Protein AF-A0A967X080-F1 (afdb_monomer)

Sequence (88 aa):
AELHAKEAPERVRELEAWGALFDRTADGKILQRNFGGHAYPRLAHVGDRTGLEMIRTLQDHGIHQGIDVHMECTVTALLKDGDRIAGA

Mean predicted aligned error: 3.38 Å

Solvent-accessible surface area (backbone atoms only — not comparable to full-atom values): 5541 Å² total; per-residue (Å²): 110,67,66,60,65,69,45,47,66,55,54,53,51,48,44,41,74,61,62,34,75,56,36,61,40,99,87,70,45,79,30,52,40,74,58,90,94,47,94,60,61,72,44,73,35,32,89,94,45,41,69,58,45,53,51,51,31,51,50,57,52,42,61,74,68,72,60,88,78,77,79,98,68,80,78,86,56,74,38,66,57,88,96,40,80,73,51,97

Structure (mmCIF, N/CA/C/O backbone):
data_AF-A0A967X080-F1
#
_entry.id   AF-A0A967X080-F1
#
loop_
_atom_site.group_PDB
_atom_site.id
_atom_site.type_symbol
_atom_site.label_atom_id
_atom_site.label_alt_id
_atom_site.label_comp_id
_atom_site.label_asym_id
_atom_site.label_entity_id
_atom_site.label_seq_id
_atom_site.pdbx_PDB_ins_code
_atom_site.Cartn_x
_atom_site.Cartn_y
_atom_site.Cartn_z
_atom_site.occupancy
_atom_site.B_iso_or_equiv
_atom_site.auth_seq_id
_atom_site.auth_comp_id
_atom_site.auth_asym_id
_atom_site.auth_atom_id
_atom_site.pdbx_PDB_model_num
ATOM 1 N N . ALA A 1 1 ? 8.880 -6.560 12.200 1.00 78.06 1 ALA A N 1
ATOM 2 C CA . ALA A 1 1 ? 9.375 -6.338 10.822 1.00 78.06 1 ALA A CA 1
ATOM 3 C C . ALA A 1 1 ? 9.340 -7.607 9.968 1.00 78.06 1 A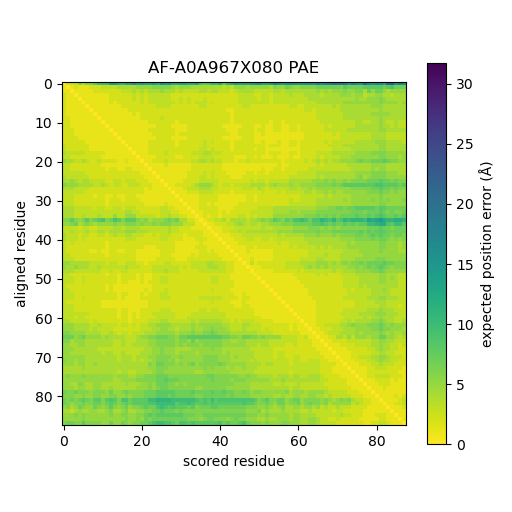LA A C 1
ATOM 5 O O . ALA A 1 1 ? 9.081 -7.498 8.779 1.00 78.06 1 ALA A O 1
ATOM 6 N N . GLU A 1 2 ? 9.571 -8.792 10.543 1.00 96.19 2 GLU A N 1
ATOM 7 C CA . GLU A 1 2 ? 9.595 -10.054 9.790 1.00 96.19 2 GLU A CA 1
ATOM 8 C C . GLU A 1 2 ? 8.300 -10.344 9.013 1.00 96.19 2 GLU A C 1
ATOM 10 O O . GLU A 1 2 ? 8.378 -10.566 7.810 1.00 96.19 2 GLU A O 1
ATOM 15 N N . LEU A 1 3 ? 7.128 -10.282 9.663 1.00 97.44 3 LEU A N 1
ATOM 16 C CA . LEU A 1 3 ? 5.835 -10.511 8.995 1.00 97.44 3 LEU A CA 1
ATOM 17 C C . LEU A 1 3 ? 5.631 -9.553 7.819 1.00 97.44 3 LEU A C 1
ATOM 19 O O . LEU A 1 3 ? 5.430 -9.991 6.695 1.00 97.44 3 LEU A O 1
ATOM 23 N N . HIS A 1 4 ? 5.816 -8.252 8.056 1.00 96.62 4 HIS A N 1
ATOM 24 C CA . HIS A 1 4 ? 5.740 -7.233 7.009 1.00 96.62 4 HIS A CA 1
ATOM 25 C C . HIS A 1 4 ? 6.660 -7.545 5.815 1.00 96.62 4 HIS A C 1
ATOM 27 O O . HIS A 1 4 ? 6.225 -7.477 4.672 1.00 96.62 4 HIS A O 1
ATOM 33 N N . ALA A 1 5 ? 7.917 -7.929 6.064 1.00 95.94 5 ALA A N 1
ATOM 34 C CA . ALA A 1 5 ? 8.863 -8.258 4.999 1.00 95.94 5 ALA A CA 1
ATOM 35 C C . ALA A 1 5 ? 8.488 -9.542 4.237 1.00 95.94 5 ALA A C 1
ATOM 37 O O . ALA A 1 5 ? 8.703 -9.611 3.029 1.00 95.94 5 ALA A O 1
ATOM 38 N N . LYS A 1 6 ? 7.936 -10.547 4.930 1.00 97.50 6 LYS A N 1
ATOM 39 C CA . LYS A 1 6 ? 7.476 -11.806 4.326 1.00 97.50 6 LYS A CA 1
ATOM 40 C C . LYS A 1 6 ? 6.212 -11.619 3.485 1.00 97.50 6 LYS A C 1
ATOM 42 O O . LYS A 1 6 ? 6.096 -12.243 2.437 1.00 97.50 6 LYS A O 1
ATOM 47 N N . GLU A 1 7 ? 5.294 -10.761 3.920 1.00 98.19 7 GLU A N 1
ATOM 48 C CA . GLU A 1 7 ? 3.996 -10.549 3.267 1.00 98.19 7 GLU A CA 1
ATOM 49 C C . GLU A 1 7 ? 4.034 -9.489 2.158 1.00 98.19 7 GLU A C 1
ATOM 51 O O . GLU A 1 7 ? 3.237 -9.560 1.224 1.00 98.19 7 GLU A O 1
ATOM 56 N N . ALA A 1 8 ? 4.960 -8.524 2.214 1.00 97.75 8 ALA A N 1
ATOM 57 C CA . ALA A 1 8 ? 5.030 -7.430 1.242 1.00 97.75 8 ALA A CA 1
ATOM 58 C C . ALA A 1 8 ? 5.055 -7.883 -0.235 1.00 97.75 8 ALA A C 1
ATOM 60 O O . ALA A 1 8 ? 4.332 -7.282 -1.030 1.00 97.75 8 ALA A O 1
ATOM 61 N N . PRO A 1 9 ? 5.804 -8.933 -0.640 1.00 97.31 9 PRO A N 1
ATOM 62 C CA . PRO A 1 9 ? 5.781 -9.400 -2.026 1.00 97.31 9 PRO A CA 1
ATOM 63 C C . PRO A 1 9 ? 4.397 -9.867 -2.492 1.00 97.31 9 PRO A C 1
ATOM 65 O O . PRO A 1 9 ? 4.022 -9.593 -3.629 1.00 97.31 9 PRO A O 1
ATOM 68 N N . GLU A 1 10 ? 3.638 -10.544 -1.624 1.00 98.31 10 GLU A N 1
ATOM 69 C CA . GLU A 1 10 ? 2.269 -10.973 -1.936 1.00 98.31 10 GLU A CA 1
ATOM 70 C C . GLU A 1 10 ? 1.320 -9.779 -2.011 1.00 98.31 10 GLU A C 1
ATOM 72 O O . GLU A 1 10 ? 0.539 -9.684 -2.950 1.00 98.31 10 GLU A O 1
ATOM 77 N N . ARG A 1 11 ? 1.439 -8.809 -1.097 1.00 98.00 11 ARG A N 1
ATOM 78 C CA . 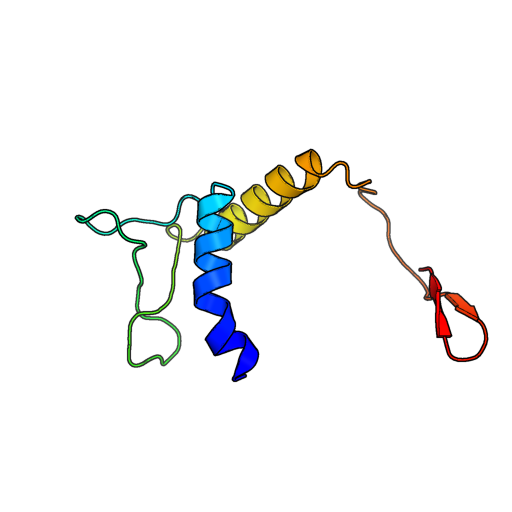ARG A 1 11 ? 0.615 -7.587 -1.126 1.00 98.00 11 ARG A CA 1
ATOM 79 C C . ARG A 1 11 ? 0.842 -6.757 -2.396 1.00 98.00 11 ARG A C 1
ATOM 81 O O . ARG A 1 11 ? -0.100 -6.188 -2.932 1.00 98.00 11 ARG A O 1
ATOM 88 N N . VAL A 1 12 ? 2.072 -6.711 -2.918 1.00 98.19 12 VAL A N 1
ATOM 89 C CA . VAL A 1 12 ? 2.365 -6.047 -4.204 1.00 98.19 12 VAL A CA 1
ATOM 90 C C . VAL A 1 12 ? 1.724 -6.796 -5.377 1.00 98.19 12 VAL A C 1
ATOM 92 O O . VAL A 1 12 ? 1.131 -6.158 -6.244 1.00 98.19 12 VAL A O 1
ATOM 95 N N . ARG A 1 13 ? 1.803 -8.135 -5.398 1.00 98.19 13 ARG A N 1
ATOM 96 C CA . ARG A 1 13 ? 1.137 -8.963 -6.422 1.00 98.19 13 ARG A CA 1
ATOM 97 C C . ARG A 1 13 ? -0.386 -8.856 -6.364 1.00 98.19 13 ARG A C 1
AT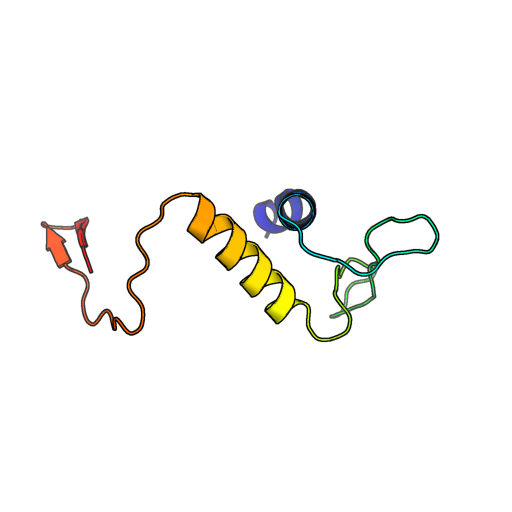OM 99 O O . ARG A 1 13 ? -1.038 -8.846 -7.398 1.00 98.19 13 ARG A O 1
ATOM 106 N N . GLU A 1 14 ? -0.947 -8.759 -5.168 1.00 98.44 14 GLU A N 1
ATOM 107 C CA . GLU A 1 14 ? -2.381 -8.582 -4.942 1.00 98.44 14 GLU A CA 1
ATOM 108 C C . GLU A 1 14 ? -2.873 -7.239 -5.491 1.00 98.44 14 GLU A C 1
ATOM 110 O O . GLU A 1 14 ? -3.855 -7.206 -6.224 1.00 98.44 14 GLU A O 1
ATOM 115 N N . LEU A 1 15 ? -2.138 -6.149 -5.239 1.00 98.38 15 LEU A N 1
ATOM 116 C CA . LEU A 1 15 ? -2.439 -4.845 -5.838 1.00 98.38 15 LEU A CA 1
ATOM 117 C C . LEU A 1 15 ? -2.397 -4.897 -7.370 1.00 98.38 15 LEU A C 1
ATOM 119 O O . LEU A 1 15 ? -3.287 -4.360 -8.022 1.00 98.38 15 LEU A O 1
ATOM 123 N N . GLU A 1 16 ? -1.397 -5.561 -7.953 1.00 97.75 16 GLU A N 1
ATOM 124 C CA . GLU A 1 16 ? -1.328 -5.778 -9.404 1.00 97.75 16 GLU A CA 1
ATOM 125 C C . GLU A 1 16 ? -2.531 -6.587 -9.918 1.00 97.75 16 GLU A C 1
ATOM 127 O O . GLU A 1 16 ? -3.130 -6.219 -10.927 1.00 97.75 16 GLU A O 1
ATOM 132 N N . ALA A 1 17 ? -2.930 -7.646 -9.206 1.00 97.62 17 ALA A N 1
ATOM 133 C CA . ALA A 1 17 ? -4.099 -8.456 -9.547 1.00 97.62 17 ALA A CA 1
ATOM 134 C C . ALA A 1 17 ? -5.421 -7.672 -9.445 1.00 97.62 17 ALA A C 1
ATOM 136 O O . ALA A 1 17 ? -6.362 -7.963 -10.180 1.00 97.62 17 ALA A O 1
ATOM 137 N N . TRP A 1 18 ? -5.489 -6.668 -8.568 1.00 98.00 18 TRP A N 1
ATOM 138 C CA . TRP A 1 18 ? -6.611 -5.729 -8.472 1.00 98.00 18 TRP A CA 1
ATOM 139 C C . TRP A 1 18 ? -6.559 -4.593 -9.497 1.00 98.00 18 TRP A C 1
ATOM 141 O O . TRP A 1 18 ? -7.513 -3.828 -9.587 1.00 98.00 18 TRP A O 1
ATOM 151 N N . GLY A 1 19 ? -5.490 -4.498 -10.292 1.00 96.88 19 GLY A N 1
ATOM 152 C CA . GLY A 1 19 ? -5.391 -3.563 -11.411 1.00 96.88 19 GLY A CA 1
ATOM 153 C C . GLY A 1 19 ? -4.323 -2.480 -11.273 1.00 96.88 19 GLY A C 1
ATOM 154 O O . GLY A 1 19 ? -4.215 -1.659 -12.180 1.00 96.88 19 GLY A O 1
ATOM 155 N N . ALA A 1 20 ? -3.511 -2.478 -10.208 1.00 98.00 20 ALA A N 1
ATOM 156 C CA . ALA A 1 20 ? -2.427 -1.507 -10.063 1.00 98.00 20 ALA A CA 1
ATOM 157 C C . ALA A 1 20 ? -1.395 -1.644 -11.195 1.00 98.00 20 ALA A C 1
ATOM 159 O O . ALA A 1 20 ? -0.788 -2.701 -11.408 1.00 98.00 20 ALA A O 1
ATOM 160 N N . LEU A 1 21 ? -1.134 -0.540 -11.888 1.00 96.44 21 LEU A N 1
ATOM 161 C CA . LEU A 1 21 ? -0.259 -0.478 -13.055 1.00 96.44 21 LEU A CA 1
ATOM 162 C C . LEU A 1 21 ? 1.181 -0.131 -12.667 1.00 96.44 21 LEU A C 1
ATOM 164 O O . LEU A 1 21 ? 1.696 0.931 -13.018 1.00 96.44 21 LEU A O 1
ATOM 168 N N . PHE A 1 22 ? 1.852 -1.039 -11.952 1.00 98.44 22 PHE A N 1
ATOM 169 C CA . PHE A 1 22 ? 3.277 -0.878 -11.658 1.00 98.44 22 PHE A CA 1
ATOM 170 C C . PHE A 1 22 ? 4.125 -0.758 -12.930 1.00 98.44 22 PHE A C 1
ATOM 172 O O . PHE A 1 22 ? 3.890 -1.470 -13.915 1.00 98.44 22 PHE A O 1
ATOM 179 N N . ASP A 1 23 ? 5.139 0.115 -12.877 1.00 98.25 23 ASP A N 1
ATOM 180 C CA . ASP A 1 23 ? 6.108 0.287 -13.957 1.00 98.25 23 ASP A CA 1
ATOM 181 C C . ASP A 1 23 ? 6.767 -1.054 -14.283 1.00 98.25 23 ASP A C 1
ATOM 183 O O . ASP A 1 23 ? 6.941 -1.913 -13.413 1.00 98.25 23 ASP A O 1
ATOM 187 N N . ARG A 1 24 ? 7.136 -1.247 -15.551 1.00 98.12 24 ARG A N 1
ATOM 188 C CA . ARG A 1 24 ? 7.596 -2.541 -16.057 1.00 98.12 24 ARG A CA 1
ATOM 189 C C . ARG A 1 24 ? 9.053 -2.522 -16.467 1.00 98.12 24 ARG A C 1
ATOM 191 O O . ARG A 1 24 ? 9.556 -1.551 -17.029 1.00 98.12 24 ARG A O 1
ATOM 198 N N . THR A 1 25 ? 9.727 -3.632 -16.214 1.00 98.00 25 THR A N 1
ATOM 199 C CA . THR A 1 25 ? 10.966 -3.968 -16.911 1.00 98.00 25 THR A CA 1
ATOM 200 C C . THR A 1 25 ? 10.661 -4.316 -18.372 1.00 98.00 25 THR A C 1
ATOM 202 O O . THR A 1 25 ? 9.518 -4.594 -18.738 1.00 98.00 25 THR A O 1
ATOM 205 N N . ALA A 1 26 ? 11.691 -4.357 -19.222 1.00 97.81 26 ALA A N 1
ATOM 206 C CA . ALA A 1 26 ? 11.534 -4.743 -20.628 1.00 97.81 26 ALA A CA 1
ATOM 207 C C . ALA A 1 26 ? 10.985 -6.176 -20.811 1.00 97.81 26 ALA A C 1
ATOM 209 O O . ALA A 1 26 ? 10.345 -6.458 -21.818 1.00 97.81 26 ALA A O 1
ATOM 210 N N . ASP A 1 27 ? 11.202 -7.067 -19.836 1.00 97.44 27 ASP A N 1
ATOM 211 C CA . ASP A 1 27 ? 10.657 -8.431 -19.804 1.00 97.44 27 ASP A CA 1
ATOM 212 C C . ASP A 1 27 ? 9.293 -8.535 -19.087 1.00 97.44 27 ASP A C 1
ATOM 214 O O . ASP A 1 27 ? 8.834 -9.636 -18.792 1.00 97.44 27 ASP A O 1
ATOM 218 N N . GLY A 1 28 ? 8.631 -7.405 -18.805 1.00 96.38 28 GLY A N 1
ATOM 219 C CA . GLY A 1 28 ? 7.247 -7.353 -18.316 1.00 96.38 28 GLY A CA 1
ATOM 220 C C . GLY A 1 28 ? 7.056 -7.569 -16.809 1.00 96.38 28 GLY A C 1
ATOM 221 O O . GLY A 1 28 ? 5.923 -7.557 -16.322 1.00 96.38 28 GLY A O 1
ATOM 222 N N . LYS A 1 29 ? 8.136 -7.730 -16.039 1.00 96.69 29 LYS A N 1
ATOM 223 C CA . LYS A 1 29 ? 8.070 -7.818 -14.572 1.00 96.69 29 LYS A CA 1
ATOM 224 C C . LYS A 1 29 ? 7.854 -6.439 -13.955 1.00 96.69 29 LYS A C 1
ATOM 226 O O . LYS A 1 29 ? 8.113 -5.418 -14.585 1.00 96.69 29 LYS A O 1
ATOM 231 N N . ILE A 1 30 ? 7.430 -6.412 -12.693 1.00 98.06 30 ILE A N 1
ATOM 232 C CA . ILE A 1 30 ? 7.371 -5.177 -11.905 1.00 98.06 30 ILE A CA 1
ATOM 233 C C . ILE A 1 30 ? 8.785 -4.595 -11.758 1.00 98.06 30 ILE A C 1
ATOM 235 O O . ILE A 1 30 ? 9.691 -5.240 -11.216 1.00 98.06 30 ILE A O 1
ATOM 239 N N . LEU A 1 31 ? 8.958 -3.361 -12.225 1.00 98.00 31 LEU A N 1
ATOM 240 C CA . LEU A 1 31 ? 10.185 -2.589 -12.116 1.00 98.00 31 LEU A CA 1
ATOM 241 C C . LEU A 1 31 ? 10.418 -2.168 -10.666 1.00 98.00 31 LEU A C 1
ATOM 243 O O . LEU A 1 31 ? 9.561 -1.577 -10.006 1.00 98.00 31 LEU A O 1
ATOM 247 N N . GLN A 1 32 ? 11.628 -2.435 -10.183 1.00 97.88 32 GLN A N 1
ATOM 248 C CA . GLN A 1 32 ? 12.057 -2.087 -8.835 1.00 97.88 32 GLN A CA 1
ATOM 249 C C . GLN A 1 32 ? 13.284 -1.183 -8.895 1.00 97.88 32 GLN A C 1
ATOM 251 O O . GLN A 1 32 ? 14.208 -1.437 -9.667 1.00 97.88 32 GLN A O 1
ATOM 256 N N . ARG A 1 33 ? 13.310 -0.137 -8.063 1.00 96.12 33 ARG A N 1
ATOM 257 C CA . ARG A 1 33 ? 14.452 0.789 -7.964 1.00 96.12 33 ARG A CA 1
ATOM 258 C C . ARG A 1 33 ? 15.071 0.809 -6.569 1.00 96.12 33 ARG A C 1
ATOM 260 O O . ARG A 1 33 ? 14.479 0.334 -5.597 1.00 96.12 33 ARG A O 1
ATOM 267 N N . ASN A 1 34 ? 16.278 1.361 -6.483 1.00 96.50 34 ASN A N 1
ATOM 268 C CA . ASN A 1 34 ? 16.946 1.616 -5.211 1.00 96.50 34 ASN A CA 1
ATOM 269 C C . ASN A 1 34 ? 16.247 2.753 -4.463 1.00 96.50 34 ASN A C 1
ATOM 271 O O . ASN A 1 34 ? 15.868 3.762 -5.057 1.00 96.50 34 ASN A O 1
ATOM 275 N N . PHE A 1 35 ? 16.088 2.587 -3.152 1.00 95.00 35 PHE A N 1
ATOM 276 C CA . PHE A 1 35 ? 15.517 3.598 -2.270 1.00 95.00 35 PHE A CA 1
ATOM 277 C C . PHE A 1 35 ? 15.974 3.352 -0.830 1.00 95.00 35 PHE A C 1
ATOM 279 O O . PHE A 1 35 ? 16.219 2.206 -0.458 1.00 95.00 35 PHE A O 1
ATOM 286 N N . GLY A 1 36 ? 16.095 4.419 -0.035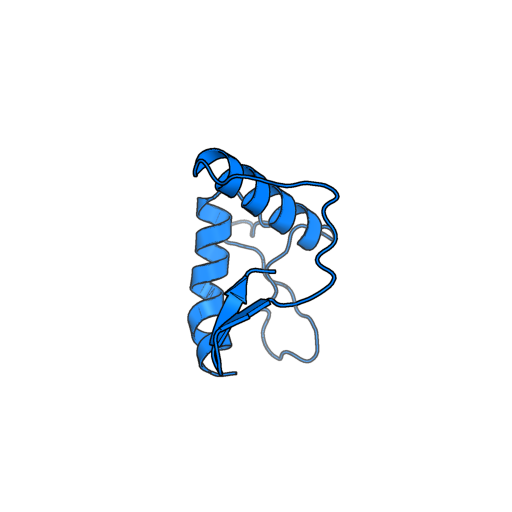 1.00 89.38 36 GLY A N 1
ATOM 287 C CA . GLY A 1 36 ? 16.229 4.358 1.428 1.00 89.38 36 GLY A CA 1
ATOM 288 C C . GLY A 1 36 ? 17.220 3.327 1.986 1.00 89.38 36 GLY A C 1
ATOM 289 O O . GLY A 1 36 ? 16.806 2.392 2.660 1.00 89.38 36 GLY A O 1
ATOM 290 N N . GLY A 1 37 ? 18.523 3.473 1.723 1.00 94.00 37 GLY A N 1
ATOM 291 C CA . GLY A 1 37 ? 19.570 2.657 2.367 1.00 94.00 37 GLY A CA 1
ATOM 292 C C . GLY A 1 37 ? 19.532 1.148 2.071 1.00 94.00 37 GLY A C 1
ATOM 293 O O . GLY A 1 37 ? 20.285 0.385 2.674 1.00 94.00 37 GLY A O 1
ATOM 294 N N . HIS A 1 38 ? 18.672 0.686 1.160 1.00 95.31 38 HIS A N 1
ATOM 295 C CA . HIS A 1 38 ? 18.615 -0.717 0.771 1.00 95.31 38 HIS A CA 1
ATOM 296 C C . HIS A 1 38 ? 19.760 -1.086 -0.176 1.00 95.31 38 HIS A C 1
ATOM 298 O O . HIS A 1 38 ? 19.961 -0.443 -1.200 1.00 95.31 38 HIS A O 1
ATOM 304 N N . ALA A 1 39 ? 20.449 -2.187 0.136 1.00 96.00 39 ALA A N 1
ATOM 305 C CA . ALA A 1 39 ? 21.501 -2.742 -0.717 1.00 96.00 39 ALA A CA 1
ATOM 306 C C . ALA A 1 39 ? 20.983 -3.322 -2.049 1.00 96.00 39 ALA A C 1
ATOM 308 O O . ALA A 1 39 ? 21.729 -3.372 -3.020 1.00 96.00 39 ALA A O 1
ATOM 309 N N . TYR A 1 40 ? 19.717 -3.753 -2.098 1.00 95.88 40 TYR A N 1
ATOM 310 C CA . TYR A 1 40 ? 19.095 -4.359 -3.279 1.00 95.88 40 TYR A CA 1
ATOM 311 C C . TYR A 1 40 ? 17.831 -3.588 -3.688 1.00 95.88 40 TYR A C 1
ATOM 313 O O . TYR A 1 40 ? 17.056 -3.224 -2.787 1.00 95.88 40 TYR A O 1
ATOM 321 N N . PRO A 1 41 ? 17.586 -3.387 -5.003 1.00 96.31 41 PRO A N 1
ATOM 322 C CA . PRO A 1 41 ? 16.376 -2.741 -5.500 1.00 96.31 41 PRO A CA 1
ATOM 323 C C . PRO A 1 41 ? 15.149 -3.551 -5.097 1.00 96.31 41 PRO A C 1
ATOM 325 O O . PRO A 1 41 ? 15.027 -4.719 -5.459 1.00 96.31 41 PRO A O 1
ATOM 328 N N . ARG A 1 42 ? 14.252 -2.928 -4.331 1.00 96.62 42 ARG A N 1
ATOM 329 C CA . ARG A 1 42 ? 13.021 -3.574 -3.849 1.00 96.62 42 ARG A CA 1
ATOM 330 C C 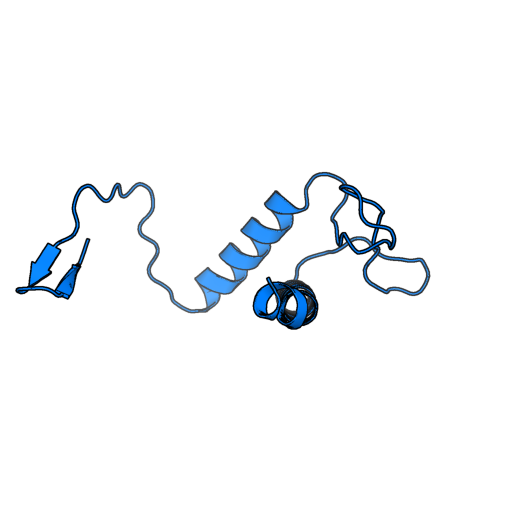. ARG A 1 42 ? 11.794 -2.660 -3.821 1.00 96.62 42 ARG A C 1
ATOM 332 O O . ARG A 1 42 ? 10.768 -3.011 -3.248 1.00 96.62 42 ARG A O 1
ATOM 339 N N . LEU A 1 43 ? 11.917 -1.456 -4.384 1.00 97.00 43 LEU A N 1
ATOM 340 C CA . LEU A 1 43 ? 10.843 -0.467 -4.420 1.00 97.00 43 LEU A CA 1
ATOM 341 C C . LEU A 1 43 ? 10.036 -0.607 -5.719 1.00 97.00 43 LEU A C 1
ATOM 343 O O . LEU A 1 43 ? 10.448 -0.066 -6.749 1.00 97.00 43 LEU A O 1
ATOM 347 N N . ALA A 1 44 ? 8.897 -1.301 -5.664 1.00 97.94 44 ALA A N 1
ATOM 348 C CA . ALA A 1 44 ? 7.881 -1.256 -6.720 1.00 97.94 44 ALA A CA 1
ATOM 349 C C . ALA A 1 44 ? 7.264 0.152 -6.797 1.00 97.94 44 ALA A C 1
ATOM 351 O O . ALA A 1 44 ? 7.035 0.788 -5.764 1.00 97.94 44 ALA A O 1
ATOM 352 N N . HIS A 1 45 ? 7.043 0.671 -8.005 1.00 98.06 45 HIS A N 1
ATOM 353 C CA . HIS A 1 45 ? 6.603 2.055 -8.185 1.00 98.06 45 HIS A CA 1
ATOM 354 C C . HIS A 1 45 ? 5.813 2.284 -9.475 1.00 98.06 45 HIS A C 1
ATOM 356 O O . HIS A 1 45 ? 5.838 1.455 -10.381 1.00 98.06 45 HIS A O 1
ATOM 362 N N . VAL A 1 46 ? 5.127 3.430 -9.516 1.00 97.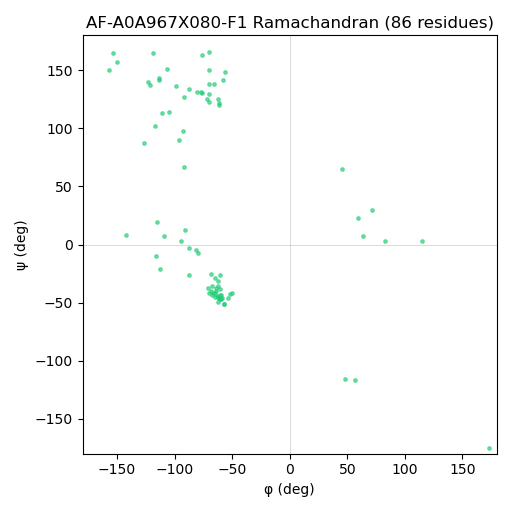88 46 VAL A N 1
ATOM 363 C CA . VAL A 1 46 ? 4.505 4.019 -10.713 1.00 97.88 46 VAL A CA 1
ATOM 364 C C . VAL A 1 46 ? 5.024 5.447 -10.834 1.00 97.88 46 VAL A C 1
ATOM 366 O O . VAL A 1 46 ? 4.454 6.371 -10.247 1.00 97.88 46 VAL A O 1
ATOM 369 N N . GLY A 1 47 ? 6.167 5.630 -11.494 1.00 95.62 47 GLY A N 1
ATOM 370 C CA . GLY A 1 47 ? 6.891 6.900 -11.520 1.00 95.62 47 GLY A CA 1
ATOM 371 C C . GLY A 1 47 ? 7.063 7.507 -10.118 1.00 95.62 47 GLY A C 1
ATOM 372 O O . GLY A 1 47 ? 7.736 6.948 -9.245 1.00 95.62 47 GLY A O 1
ATOM 373 N N . ASP A 1 48 ? 6.448 8.668 -9.906 1.00 95.69 48 ASP A N 1
ATOM 374 C CA . ASP A 1 48 ? 6.367 9.423 -8.649 1.00 95.69 48 ASP A CA 1
ATOM 375 C C . ASP A 1 48 ? 4.961 9.413 -8.009 1.00 95.69 48 ASP A C 1
ATOM 377 O O . ASP A 1 48 ? 4.727 10.076 -7.000 1.00 95.69 48 ASP A O 1
ATOM 381 N N . ARG A 1 49 ? 4.024 8.627 -8.555 1.00 97.12 49 ARG A N 1
ATOM 382 C CA . ARG A 1 49 ? 2.602 8.602 -8.168 1.00 97.12 49 ARG A CA 1
ATOM 383 C C . ARG A 1 49 ? 2.154 7.277 -7.554 1.00 97.12 49 ARG A C 1
ATOM 385 O O . ARG A 1 49 ? 0.956 7.025 -7.478 1.00 97.12 49 ARG A O 1
ATOM 392 N N . THR A 1 50 ? 3.080 6.451 -7.064 1.00 97.94 50 THR A N 1
ATOM 393 C CA . THR A 1 50 ? 2.772 5.130 -6.482 1.00 97.94 50 THR A CA 1
ATOM 394 C C . THR A 1 50 ? 1.653 5.187 -5.436 1.00 97.94 50 THR A C 1
ATOM 396 O O . THR A 1 50 ? 0.760 4.350 -5.452 1.00 97.94 50 THR A O 1
ATOM 399 N N . GLY A 1 51 ? 1.649 6.202 -4.563 1.00 97.88 51 GLY A N 1
ATOM 400 C CA . GLY A 1 51 ? 0.593 6.357 -3.556 1.00 97.88 51 GLY A CA 1
ATOM 401 C C . GLY A 1 51 ? -0.795 6.604 -4.157 1.00 97.88 51 GLY A C 1
ATOM 402 O O . GLY A 1 51 ? -1.772 6.022 -3.696 1.00 97.88 51 GLY A O 1
ATOM 403 N N . LEU A 1 52 ? -0.884 7.419 -5.214 1.00 98.19 52 LEU A N 1
ATOM 404 C CA . LEU A 1 52 ? -2.145 7.677 -5.915 1.00 98.19 52 LEU A CA 1
ATOM 405 C C . LEU A 1 52 ? -2.656 6.416 -6.619 1.00 98.19 52 LEU A C 1
ATOM 407 O O . LEU A 1 52 ? -3.850 6.135 -6.561 1.00 98.19 52 LEU A O 1
ATOM 411 N N . GLU A 1 53 ? -1.760 5.661 -7.254 1.00 98.19 53 GLU A N 1
ATOM 412 C CA . GLU A 1 53 ? -2.111 4.395 -7.900 1.00 98.19 53 GLU A CA 1
ATOM 413 C C . GLU A 1 53 ? -2.679 3.391 -6.893 1.00 98.19 53 GLU A C 1
ATOM 415 O O . GLU A 1 53 ? -3.741 2.808 -7.116 1.00 98.19 53 GLU A O 1
ATOM 420 N N . MET A 1 54 ? -2.013 3.241 -5.745 1.00 98.25 54 MET A N 1
ATOM 421 C CA . MET A 1 54 ? -2.466 2.349 -4.679 1.00 98.25 54 MET A CA 1
ATOM 422 C C . MET A 1 54 ? -3.842 2.756 -4.14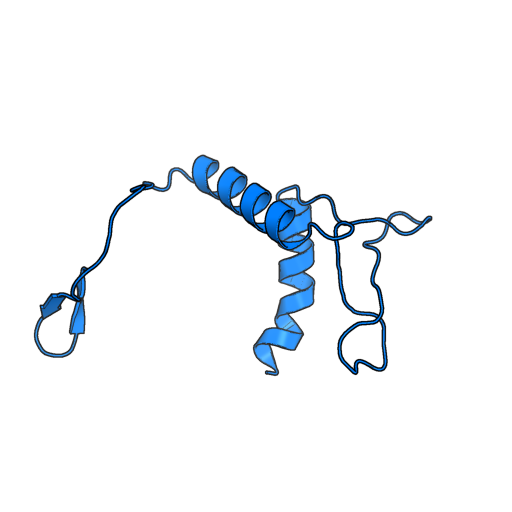3 1.00 98.25 54 MET A C 1
ATOM 424 O O . MET A 1 54 ? -4.713 1.902 -4.005 1.00 98.25 54 MET A O 1
ATOM 428 N N . ILE A 1 55 ? -4.060 4.049 -3.870 1.00 97.94 55 ILE A N 1
ATOM 429 C CA . ILE A 1 55 ? -5.352 4.544 -3.367 1.00 97.94 55 ILE A CA 1
ATOM 430 C C . ILE A 1 55 ? -6.467 4.276 -4.379 1.00 97.94 55 ILE A C 1
ATOM 432 O O . ILE A 1 55 ? -7.514 3.770 -3.989 1.00 97.94 55 ILE A O 1
ATOM 436 N N . ARG A 1 56 ? -6.244 4.561 -5.667 1.00 97.50 56 ARG A N 1
ATOM 437 C CA . ARG A 1 56 ? -7.241 4.312 -6.719 1.00 97.50 56 ARG A CA 1
ATOM 438 C C . ARG A 1 56 ? -7.574 2.832 -6.854 1.00 97.50 56 ARG A C 1
ATOM 440 O O . ARG A 1 56 ? -8.748 2.493 -6.892 1.00 97.50 56 ARG A O 1
ATOM 447 N N . THR A 1 57 ? -6.555 1.974 -6.863 1.00 98.12 57 THR A N 1
ATOM 448 C CA . THR A 1 57 ? -6.730 0.516 -6.956 1.00 98.12 57 THR A CA 1
ATOM 449 C C . THR A 1 57 ? -7.554 -0.014 -5.783 1.00 98.12 57 THR A C 1
ATOM 451 O O . THR A 1 57 ? -8.504 -0.765 -5.974 1.00 98.12 57 THR A O 1
ATOM 454 N N . LEU A 1 58 ? -7.225 0.403 -4.556 1.00 97.56 58 LEU A N 1
ATOM 455 C CA . LEU A 1 58 ? -7.935 -0.037 -3.354 1.00 97.56 58 LEU A CA 1
ATOM 456 C C . LEU A 1 58 ? -9.368 0.498 -3.293 1.00 97.56 58 LEU A C 1
ATOM 458 O O . LEU A 1 58 ? -10.271 -0.232 -2.894 1.00 97.56 58 LEU A O 1
ATOM 462 N N . GLN A 1 59 ? -9.580 1.759 -3.680 1.00 96.38 59 GLN A N 1
ATOM 463 C CA . GLN A 1 59 ? -10.914 2.356 -3.742 1.00 96.38 59 GLN A CA 1
ATOM 464 C C . GLN A 1 59 ? -11.791 1.626 -4.757 1.00 96.38 59 GLN A C 1
ATOM 466 O O . GLN A 1 59 ? -12.899 1.229 -4.406 1.00 96.38 59 GLN A O 1
ATOM 471 N N . ASP A 1 60 ? -11.285 1.407 -5.972 1.00 95.62 60 ASP A N 1
ATOM 472 C CA . ASP A 1 60 ? -12.019 0.699 -7.020 1.00 95.62 60 ASP A CA 1
ATOM 473 C C . ASP A 1 60 ? -12.314 -0.749 -6.611 1.00 95.62 60 ASP A C 1
ATOM 475 O O . ASP A 1 60 ? -13.452 -1.202 -6.697 1.00 95.62 60 ASP A O 1
ATOM 479 N N . HIS A 1 61 ? -11.338 -1.464 -6.047 1.00 96.56 61 HIS A N 1
ATOM 480 C CA . HIS A 1 61 ? -11.585 -2.805 -5.524 1.00 96.56 61 HIS A CA 1
ATOM 481 C C . HIS A 1 61 ? -12.664 -2.803 -4.425 1.00 96.56 61 HIS A C 1
ATOM 483 O O . HIS A 1 61 ? -13.585 -3.619 -4.463 1.00 96.56 61 HIS A O 1
ATOM 489 N N . GLY A 1 62 ? -12.583 -1.865 -3.474 1.00 95.19 62 GLY A N 1
ATOM 490 C CA . GLY A 1 62 ? -13.482 -1.768 -2.323 1.00 95.19 62 GLY A CA 1
ATOM 491 C C . GLY A 1 62 ? -14.938 -1.461 -2.680 1.00 95.19 62 GLY A C 1
ATOM 492 O O . GLY A 1 62 ? -15.836 -2.098 -2.127 1.00 95.19 62 GLY A O 1
ATOM 493 N N . ILE A 1 63 ? -15.198 -0.554 -3.632 1.00 93.94 63 ILE A N 1
ATOM 494 C CA . ILE A 1 63 ? -16.578 -0.254 -4.067 1.00 93.94 63 ILE A CA 1
ATOM 495 C C . ILE A 1 63 ? -17.262 -1.487 -4.675 1.00 93.94 63 ILE A C 1
ATOM 497 O O . ILE A 1 63 ? -18.464 -1.677 -4.500 1.00 93.94 63 ILE A O 1
ATOM 501 N N . HIS A 1 64 ? -16.496 -2.373 -5.320 1.00 94.56 64 HIS A N 1
ATOM 502 C CA . HIS A 1 64 ? -17.010 -3.612 -5.904 1.00 94.56 64 HIS A CA 1
ATOM 503 C C . HIS A 1 64 ? -17.208 -4.738 -4.875 1.00 94.56 64 HIS A C 1
ATOM 505 O O . HIS A 1 64 ? -17.784 -5.770 -5.215 1.00 94.56 64 HIS A O 1
ATOM 511 N N . GLN A 1 65 ? -16.779 -4.554 -3.620 1.00 96.12 65 GLN A N 1
ATOM 512 C CA . GLN A 1 65 ? -17.054 -5.489 -2.520 1.00 96.12 65 GLN A CA 1
ATOM 513 C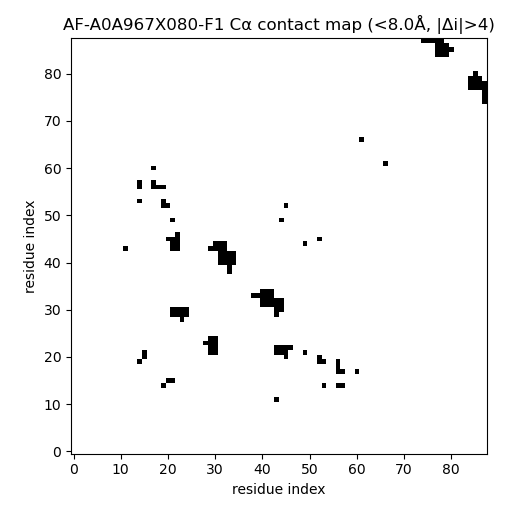 C . GLN A 1 65 ? -18.385 -5.203 -1.801 1.00 96.12 65 GLN A C 1
ATOM 515 O O . GLN A 1 65 ? -18.754 -5.946 -0.896 1.00 96.12 65 GLN A O 1
ATOM 520 N N . GLY A 1 66 ? -19.108 -4.138 -2.174 1.00 92.75 66 GLY A N 1
ATOM 521 C CA . GLY A 1 66 ? -20.355 -3.750 -1.503 1.00 92.75 66 GLY A CA 1
ATOM 522 C C . GLY A 1 66 ? -20.142 -3.174 -0.099 1.00 92.75 66 GLY A C 1
ATOM 523 O O . GLY A 1 66 ? -20.994 -3.345 0.767 1.00 92.75 66 GLY A O 1
ATOM 524 N N . ILE A 1 67 ? -18.992 -2.534 0.139 1.00 95.44 67 ILE A N 1
ATOM 525 C CA . ILE A 1 67 ? -18.675 -1.862 1.405 1.00 95.44 67 ILE A CA 1
ATOM 526 C C . ILE A 1 67 ? -19.425 -0.527 1.475 1.00 95.44 67 ILE A C 1
ATOM 528 O O . ILE A 1 67 ? -19.327 0.286 0.555 1.00 95.44 67 ILE A O 1
ATOM 532 N N . ASP A 1 68 ? -20.108 -0.269 2.592 1.00 94.56 68 ASP A N 1
ATOM 533 C CA . ASP A 1 68 ? -20.702 1.040 2.870 1.00 94.56 68 ASP A CA 1
ATOM 534 C C . ASP A 1 68 ? -19.606 2.078 3.156 1.00 94.56 68 ASP A C 1
ATOM 536 O O . ASP A 1 68 ? -18.792 1.924 4.071 1.00 94.56 68 ASP A O 1
ATOM 540 N N . VAL A 1 69 ? -19.580 3.158 2.371 1.00 94.25 69 VAL A N 1
ATOM 541 C CA . VAL A 1 69 ? -18.585 4.231 2.499 1.00 94.25 69 VAL A CA 1
ATOM 542 C C . VAL A 1 69 ? -19.248 5.505 3.019 1.00 94.25 69 VAL A C 1
ATOM 544 O O . VAL A 1 69 ? -20.020 6.157 2.318 1.00 94.25 69 VAL A O 1
ATOM 547 N N . HIS A 1 70 ? -18.889 5.899 4.241 1.00 95.44 70 HIS A N 1
ATOM 548 C CA . HIS A 1 70 ? -19.324 7.151 4.863 1.00 95.44 70 HIS A CA 1
ATOM 549 C C . HIS A 1 70 ? -18.265 8.242 4.662 1.00 95.44 70 HIS A C 1
ATOM 551 O O . HIS A 1 70 ? -17.342 8.396 5.463 1.00 95.44 70 HIS A O 1
ATOM 557 N N . MET A 1 71 ? -18.386 8.993 3.568 1.00 95.81 71 MET A N 1
ATOM 558 C CA . MET A 1 71 ? -17.496 10.123 3.282 1.00 95.81 71 MET A CA 1
ATOM 559 C C . MET A 1 71 ? -17.754 11.287 4.247 1.00 95.81 71 MET A C 1
ATOM 561 O O . MET A 1 71 ? -18.872 11.476 4.717 1.00 95.81 71 MET A O 1
ATOM 565 N N . GLU A 1 72 ? -16.709 12.070 4.529 1.00 97.50 72 GLU A N 1
ATOM 566 C CA . GLU A 1 72 ? -16.781 13.289 5.359 1.00 97.50 72 GLU A CA 1
ATOM 567 C C . GLU A 1 72 ? -17.294 13.066 6.798 1.00 97.50 72 GLU A C 1
ATOM 569 O O . GLU A 1 72 ? -17.746 13.992 7.470 1.00 97.50 72 GLU A O 1
ATOM 574 N N . CYS A 1 73 ? -17.175 11.842 7.315 1.00 97.31 73 CYS A N 1
ATOM 575 C CA . CYS A 1 73 ? -17.497 11.514 8.698 1.00 97.31 73 CYS A CA 1
ATOM 576 C C . CYS A 1 73 ? -16.255 11.646 9.595 1.00 97.31 73 CYS A C 1
ATOM 578 O O . CYS A 1 73 ? -15.213 11.051 9.318 1.00 97.31 73 CYS A O 1
ATOM 580 N N . THR A 1 74 ? -16.360 12.414 10.685 1.00 98.00 74 THR A N 1
ATOM 581 C CA . THR A 1 74 ? -15.297 12.524 11.696 1.00 98.00 74 THR A CA 1
ATOM 582 C C . THR A 1 74 ? -15.676 11.734 12.941 1.00 98.00 74 THR A C 1
ATOM 584 O O . THR A 1 74 ? -16.601 12.107 13.661 1.00 98.00 74 THR A O 1
ATOM 587 N N . VAL A 1 75 ? -14.920 10.677 13.225 1.00 97.31 75 VAL A N 1
ATOM 588 C CA . VAL A 1 75 ? -14.999 9.942 14.493 1.00 97.31 75 VAL A CA 1
ATOM 589 C C . VAL A 1 75 ? -14.391 10.799 15.603 1.00 97.31 75 VAL A C 1
ATOM 591 O O . VAL A 1 75 ? -13.245 11.235 15.495 1.00 97.31 75 VAL A O 1
ATOM 594 N N . THR A 1 76 ? -15.145 11.042 16.677 1.00 98.00 76 THR A N 1
ATOM 595 C CA . THR A 1 76 ? -14.720 11.925 17.786 1.00 98.00 76 THR A CA 1
ATOM 596 C C . THR A 1 76 ? -14.485 11.190 19.101 1.00 98.00 76 THR A C 1
ATOM 598 O O . THR A 1 76 ? -13.758 11.689 19.959 1.00 98.00 76 THR A O 1
ATOM 601 N N . ALA A 1 77 ? -15.065 10.002 19.264 1.00 97.69 77 ALA A N 1
ATOM 602 C CA . ALA A 1 77 ? -14.929 9.191 20.463 1.00 97.69 77 ALA A CA 1
ATOM 603 C C . ALA A 1 77 ? -15.041 7.705 20.119 1.00 97.69 77 ALA A C 1
ATOM 605 O O . ALA A 1 77 ? -15.638 7.338 19.117 1.00 97.69 77 ALA A O 1
ATOM 606 N N . LEU A 1 78 ? -14.493 6.852 20.982 1.00 98.19 78 LEU A N 1
ATOM 607 C CA . LEU A 1 78 ? -14.768 5.418 20.955 1.00 98.19 78 LEU A CA 1
ATOM 608 C C . LEU A 1 78 ? -15.826 5.099 22.008 1.00 98.19 78 LEU A C 1
ATOM 610 O O . LEU A 1 78 ? -15.741 5.570 23.146 1.00 98.19 78 LEU A O 1
ATOM 614 N N . LEU A 1 79 ? -16.796 4.268 21.648 1.00 98.25 79 LEU A N 1
ATOM 615 C CA . LEU A 1 79 ? -17.825 3.791 22.567 1.00 98.25 79 LEU A CA 1
ATOM 616 C C . LEU A 1 79 ? -17.319 2.539 23.284 1.00 98.25 79 LEU A C 1
ATOM 618 O O . LEU A 1 79 ? -16.777 1.634 22.645 1.00 98.25 79 LEU A O 1
ATOM 622 N N . LYS A 1 80 ? -17.501 2.474 24.607 1.00 98.25 80 LYS A N 1
ATOM 623 C CA . LYS A 1 80 ? -17.094 1.326 25.427 1.00 98.25 80 LYS A CA 1
ATOM 624 C C . LYS A 1 80 ? -18.291 0.594 26.025 1.00 98.25 80 LYS A C 1
ATOM 626 O O . LYS A 1 80 ? -19.221 1.232 26.506 1.00 98.25 80 LYS A O 1
ATOM 631 N N . ASP A 1 81 ? -18.189 -0.729 26.071 1.00 98.06 81 ASP A N 1
ATOM 632 C CA . ASP A 1 81 ? -19.002 -1.606 26.916 1.00 98.06 81 ASP A CA 1
ATOM 633 C C . ASP A 1 81 ? -18.063 -2.323 27.898 1.00 98.06 81 ASP A C 1
ATOM 635 O O . ASP A 1 81 ? -17.271 -3.195 27.519 1.00 98.06 81 ASP A O 1
ATOM 639 N N . GLY A 1 82 ? -18.044 -1.846 29.146 1.00 96.44 82 GLY A N 1
ATOM 640 C CA . GLY A 1 82 ? -17.025 -2.205 30.133 1.00 96.44 82 GLY A CA 1
ATOM 641 C C . GLY A 1 82 ? -15.607 -1.897 29.634 1.00 96.44 82 GLY A C 1
ATOM 642 O O . GLY A 1 82 ? -15.252 -0.743 29.374 1.00 96.44 82 GLY A O 1
ATOM 643 N N . ASP A 1 83 ? -14.795 -2.943 29.477 1.00 97.19 83 ASP A N 1
ATOM 644 C CA . ASP A 1 83 ? -13.410 -2.852 28.998 1.00 97.19 83 ASP A CA 1
ATOM 645 C C . ASP A 1 83 ? -13.250 -3.060 27.484 1.00 97.19 83 ASP A C 1
ATOM 647 O O . ASP A 1 83 ? -12.130 -3.030 26.973 1.00 97.19 83 ASP A O 1
ATOM 651 N N . ARG A 1 84 ? -14.349 -3.230 26.737 1.00 97.75 84 ARG A N 1
ATOM 652 C CA . ARG A 1 84 ? -14.324 -3.474 25.286 1.00 97.75 84 ARG A CA 1
ATOM 653 C C . ARG A 1 84 ? -14.767 -2.250 24.493 1.00 97.75 84 ARG A C 1
ATOM 655 O O . ARG A 1 84 ? -15.589 -1.472 24.963 1.00 97.75 84 ARG A O 1
ATOM 662 N N . ILE A 1 85 ? -14.248 -2.112 23.272 1.00 98.12 85 ILE A N 1
ATOM 663 C CA . ILE A 1 85 ? -14.749 -1.144 22.286 1.00 98.12 85 ILE A CA 1
ATOM 664 C C . ILE A 1 85 ? -15.989 -1.728 21.603 1.00 98.12 85 ILE A C 1
ATOM 666 O O . ILE A 1 85 ? -15.955 -2.874 21.152 1.00 98.12 85 ILE A O 1
ATOM 670 N N . ALA A 1 86 ? -17.056 -0.937 21.531 1.00 97.69 86 ALA A N 1
ATOM 671 C CA . ALA A 1 86 ? -18.340 -1.302 20.934 1.00 97.69 86 ALA A CA 1
ATOM 672 C C . ALA A 1 86 ? -18.704 -0.454 19.700 1.00 97.69 86 ALA A C 1
ATOM 674 O O . ALA A 1 86 ? -19.659 -0.780 19.002 1.00 97.69 86 ALA A O 1
ATOM 675 N N . GLY A 1 87 ? -17.960 0.620 19.417 1.00 97.38 87 GLY A N 1
ATOM 676 C CA . GLY A 1 87 ? -18.213 1.495 18.273 1.00 97.38 87 GLY A CA 1
ATOM 677 C C . GLY A 1 87 ? -17.335 2.743 18.274 1.00 97.38 87 GLY A C 1
ATOM 678 O O . GLY A 1 87 ? -16.455 2.888 19.131 1.00 97.38 87 GLY A O 1
ATOM 679 N N . ALA A 1 88 ? -17.588 3.621 17.308 1.00 96.06 88 ALA A N 1
ATOM 680 C CA . ALA A 1 88 ? -16.888 4.878 17.075 1.00 96.06 88 ALA A CA 1
ATOM 681 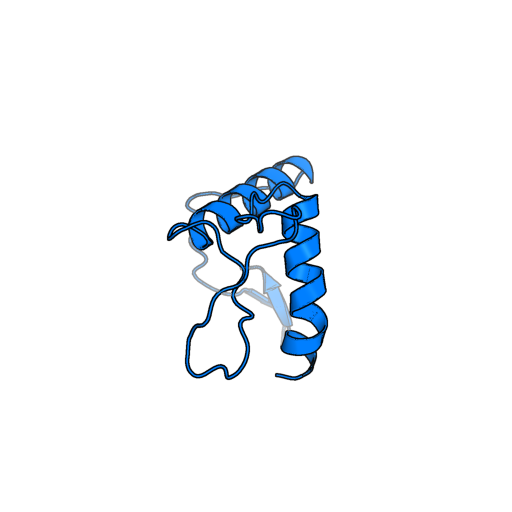C C . ALA A 1 88 ? -17.800 5.864 16.327 1.00 96.06 88 ALA A C 1
ATOM 683 O O . ALA A 1 88 ? -18.696 5.362 15.610 1.00 96.06 88 ALA A O 1
#

Foldseek 3Di:
DVVCVVCVVVVVVVLVVLPQDWDADPVGDFDFDDDDPDPDTDDTADPPCRVVSSVVSCVVVVVVVVDDDDPPDDDDDFDDDVPDTDGD

Secondary structure (DSSP, 8-state):
-HHHHHHHHHHHHHHHHTT----B-TTSSBPEE--TT-SS--EE-STT-HHHHHHHHHHHHHHTTT----TT------EEETTEEEE-

Radius of gyration: 18.0 Å; Cα contacts (8 Å, |Δi|>4): 72; chains: 1; bounding box: 42×25×51 Å

pLDDT: mean 96.73, std 2.49, range [78.06, 98.44]

Nearest PDB structures (foldseek):
  7d6v-assembly1_A  TM=9.311E-01  e=7.113E-07  Mycolicibacterium smegmatis
  7d6x-assembly1_A  TM=9.312E-01  e=1.772E-06  Mycolicibacterium smegmatis
  6awf-assembly1_A  TM=9.868E-01  e=7.970E-04  Escherichia coli
  6awf-assembly2_E  TM=9.846E-01  e=1.986E-03  Escherichia coli
  3cir-assembly1_A  TM=9.800E-01  e=4.947E-03  Escherichia coli